Protein AF-A0A958B356-F1 (afdb_monomer)

Mean predicted aligned error: 5.7 Å

Radius of gyration: 16.79 Å; Cα contacts (8 Å, |Δi|>4): 42; chains: 1; bounding box: 41×31×33 Å

pLDDT: mean 86.78, std 11.66, range [41.34, 97.75]

Structure (mmCIF, N/CA/C/O backbone):
data_AF-A0A958B356-F1
#
_entry.id   AF-A0A958B356-F1
#
loop_
_atom_site.group_PDB
_atom_site.id
_atom_site.type_symbol
_atom_site.label_atom_id
_atom_site.label_alt_id
_atom_site.label_comp_id
_atom_site.label_asym_id
_atom_site.label_entity_id
_atom_site.label_seq_id
_atom_site.pdbx_PDB_ins_code
_atom_site.Cartn_x
_atom_site.Cartn_y
_atom_site.Cartn_z
_atom_site.occupancy
_atom_site.B_iso_or_equiv
_atom_site.auth_seq_id
_atom_site.auth_comp_id
_atom_site.auth_asym_id
_atom_site.auth_atom_id
_atom_site.pdbx_PDB_model_num
ATOM 1 N N . PRO A 1 1 ? -9.045 -4.991 -7.302 1.00 81.31 1 PRO A N 1
ATOM 2 C CA . PRO A 1 1 ? -8.271 -4.353 -6.207 1.00 81.31 1 PRO A CA 1
ATOM 3 C C . PRO A 1 1 ? -6.845 -4.087 -6.713 1.00 81.31 1 PRO A C 1
ATOM 5 O O . PRO A 1 1 ? -6.501 -4.621 -7.763 1.00 81.31 1 PRO A O 1
ATOM 8 N N . GLY A 1 2 ? -6.042 -3.271 -6.021 1.00 82.44 2 GLY A N 1
ATOM 9 C CA . GLY A 1 2 ? -4.620 -3.115 -6.373 1.00 82.44 2 GLY A CA 1
ATOM 10 C C . GLY A 1 2 ? -3.800 -4.378 -6.074 1.00 82.44 2 GLY A C 1
ATOM 11 O O . GLY A 1 2 ? -2.941 -4.754 -6.860 1.00 82.44 2 GLY A O 1
ATOM 12 N N . HIS A 1 3 ? -4.140 -5.074 -4.985 1.00 82.25 3 HIS A N 1
ATOM 13 C CA . HIS A 1 3 ? -3.537 -6.339 -4.557 1.00 82.25 3 HIS A CA 1
ATOM 14 C C . HIS A 1 3 ? -4.619 -7.322 -4.083 1.00 82.25 3 HIS A C 1
ATOM 16 O O . HIS A 1 3 ? -5.742 -6.908 -3.790 1.00 82.25 3 HIS A O 1
ATOM 22 N N . TYR A 1 4 ? -4.272 -8.605 -4.009 1.00 85.50 4 TYR A N 1
ATOM 23 C CA . TYR A 1 4 ? -5.063 -9.677 -3.399 1.00 85.50 4 TYR A CA 1
ATOM 24 C C . TYR A 1 4 ? -4.136 -10.524 -2.518 1.00 85.50 4 TYR A C 1
ATOM 26 O O . TYR A 1 4 ? -2.925 -10.546 -2.750 1.00 85.50 4 TYR A O 1
ATOM 34 N N . SER A 1 5 ? -4.689 -11.192 -1.510 1.00 81.19 5 SER A N 1
ATOM 35 C CA . SER A 1 5 ? -3.915 -11.947 -0.519 1.00 81.19 5 SER A CA 1
ATOM 36 C C . SER A 1 5 ? -3.863 -13.436 -0.844 1.00 81.19 5 SER A C 1
ATOM 38 O O . SER A 1 5 ? -2.857 -14.093 -0.576 1.00 81.19 5 SER A O 1
ATOM 40 N N . ARG A 1 6 ? -4.943 -13.988 -1.410 1.00 84.94 6 ARG A N 1
ATOM 41 C CA . ARG A 1 6 ? -5.072 -15.415 -1.712 1.00 84.94 6 ARG A CA 1
ATOM 42 C C . ARG A 1 6 ? -5.670 -15.653 -3.104 1.00 84.94 6 ARG A C 1
ATOM 44 O O . ARG A 1 6 ? -6.571 -14.925 -3.519 1.00 84.94 6 ARG A O 1
ATOM 51 N N . PRO A 1 7 ? -5.205 -16.676 -3.846 1.00 88.19 7 PRO A N 1
ATOM 52 C CA . PRO A 1 7 ? -5.741 -16.978 -5.176 1.00 88.19 7 PRO A CA 1
ATOM 53 C C . PRO A 1 7 ? -7.231 -17.352 -5.193 1.00 88.19 7 PRO A C 1
ATOM 55 O O . PRO A 1 7 ? -7.896 -17.150 -6.206 1.00 88.19 7 PRO A O 1
ATOM 58 N N . ASP A 1 8 ? -7.762 -17.880 -4.088 1.00 89.75 8 ASP A N 1
AT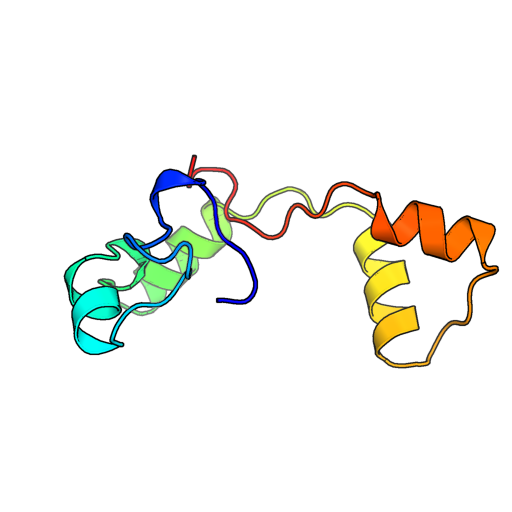OM 59 C CA . ASP A 1 8 ? -9.173 -18.259 -3.934 1.00 89.75 8 ASP A CA 1
ATOM 60 C C . ASP A 1 8 ? -10.125 -17.055 -3.804 1.00 89.75 8 ASP A C 1
ATOM 62 O O . ASP A 1 8 ? -11.343 -17.223 -3.844 1.00 89.75 8 ASP A O 1
ATOM 66 N N . GLU A 1 9 ? -9.594 -15.830 -3.723 1.00 89.25 9 GLU A N 1
ATOM 67 C CA . GLU A 1 9 ? -10.379 -14.595 -3.824 1.00 89.25 9 GLU A CA 1
ATOM 68 C C . GLU A 1 9 ? -10.884 -14.316 -5.250 1.00 89.25 9 GLU A C 1
ATOM 70 O O . GLU A 1 9 ? -11.767 -13.472 -5.447 1.00 89.25 9 GLU A O 1
ATOM 75 N N . ALA A 1 10 ? -10.329 -14.994 -6.258 1.00 94.06 10 ALA A N 1
ATOM 76 C CA . ALA A 1 10 ? -10.803 -14.891 -7.629 1.00 94.06 10 ALA A CA 1
ATOM 77 C C . ALA A 1 10 ? -12.188 -15.537 -7.780 1.00 94.06 10 ALA A C 1
ATOM 79 O O . ALA A 1 10 ? -12.473 -16.608 -7.245 1.00 94.06 10 ALA A O 1
ATOM 80 N N . ASN A 1 11 ? -13.065 -14.908 -8.563 1.00 92.06 11 ASN A N 1
ATOM 81 C CA . ASN A 1 11 ? -14.337 -15.529 -8.927 1.00 92.06 11 ASN A CA 1
ATOM 82 C C . ASN A 1 11 ? -14.137 -16.691 -9.925 1.00 92.06 11 ASN A C 1
ATOM 84 O O . ASN A 1 11 ? -13.036 -16.932 -10.414 1.00 92.06 11 ASN A O 1
ATOM 88 N N . ALA A 1 12 ? -15.220 -17.381 -10.296 1.00 93.06 12 ALA A N 1
ATOM 89 C CA . ALA A 1 12 ? -15.171 -18.516 -11.228 1.00 93.06 12 ALA A CA 1
ATOM 90 C C . ALA A 1 12 ? -14.577 -18.190 -12.619 1.00 93.06 12 ALA A C 1
ATOM 92 O O . ALA A 1 12 ? -14.173 -19.099 -13.336 1.00 93.06 12 ALA A O 1
ATOM 93 N N . ALA A 1 13 ? -14.516 -16.910 -13.002 1.00 95.06 13 ALA A N 1
ATOM 94 C CA . ALA A 1 13 ? -13.892 -16.443 -14.240 1.00 95.06 13 ALA A CA 1
ATOM 95 C C . ALA A 1 13 ? -12.427 -15.994 -14.049 1.00 95.06 13 ALA A C 1
ATOM 97 O O . ALA A 1 13 ? -11.844 -15.410 -14.958 1.00 95.06 13 ALA A O 1
ATOM 98 N N . GLY A 1 14 ? -11.836 -16.212 -12.869 1.00 94.44 14 GLY A N 1
ATOM 99 C CA . GLY A 1 14 ? -10.472 -15.795 -12.539 1.00 94.44 14 GLY A CA 1
ATOM 100 C C . GLY A 1 14 ? -10.322 -14.302 -12.226 1.00 94.44 14 GLY A C 1
ATOM 101 O O . GLY A 1 14 ? -9.202 -13.807 -12.126 1.00 94.44 14 GLY A O 1
ATOM 102 N N . ALA A 1 15 ? -11.422 -13.557 -12.078 1.00 94.25 15 ALA A N 1
ATOM 103 C CA . ALA A 1 15 ? -11.374 -12.122 -11.819 1.00 94.25 15 ALA A CA 1
ATOM 104 C C . ALA A 1 15 ? -11.434 -11.809 -10.316 1.00 94.25 15 ALA A C 1
ATOM 106 O O . ALA A 1 15 ? -12.347 -12.241 -9.609 1.00 94.25 15 ALA A O 1
ATOM 107 N N . PHE A 1 16 ? -10.510 -10.968 -9.848 1.00 93.62 16 PHE A N 1
ATOM 108 C CA . PHE A 1 16 ? -10.485 -10.431 -8.484 1.00 93.62 16 PHE A CA 1
ATOM 109 C C . PHE A 1 16 ? -11.397 -9.207 -8.383 1.00 93.62 16 PHE A C 1
ATOM 111 O O . PHE A 1 16 ? -10.948 -8.059 -8.409 1.00 93.62 16 PHE A O 1
ATOM 118 N N . VAL A 1 17 ? -12.707 -9.431 -8.338 1.00 93.19 17 VAL A N 1
ATOM 119 C CA . VAL A 1 17 ? -13.704 -8.353 -8.330 1.00 93.19 17 VAL A CA 1
ATOM 120 C C . VAL A 1 17 ? -14.859 -8.677 -7.396 1.00 93.19 17 VAL A C 1
ATOM 122 O O . VAL A 1 17 ? -15.291 -9.822 -7.285 1.00 93.19 17 VAL A O 1
ATOM 125 N N . LYS A 1 18 ? -15.409 -7.648 -6.748 1.00 91.19 18 LYS A N 1
ATOM 126 C CA . LYS A 1 18 ? -16.582 -7.779 -5.882 1.00 91.19 18 LYS A CA 1
ATOM 127 C C . LYS A 1 18 ? -17.379 -6.481 -5.854 1.00 91.19 18 LYS A C 1
ATOM 129 O O . LYS A 1 18 ? -16.814 -5.394 -5.967 1.00 91.19 18 LYS A O 1
ATOM 134 N N . ARG A 1 19 ? -18.705 -6.577 -5.704 1.00 93.25 19 ARG A N 1
ATOM 135 C CA . ARG A 1 19 ? -19.558 -5.392 -5.515 1.00 93.25 19 ARG A CA 1
ATOM 136 C C . ARG A 1 19 ? -19.235 -4.734 -4.176 1.00 93.25 19 ARG A C 1
ATOM 138 O O . ARG A 1 19 ? -19.153 -5.426 -3.166 1.00 93.25 19 ARG A O 1
ATOM 145 N N . MET A 1 20 ? -19.172 -3.404 -4.156 1.00 91.94 20 MET A N 1
ATOM 146 C CA . MET A 1 20 ? -18.835 -2.617 -2.962 1.00 91.94 20 MET A CA 1
ATOM 147 C C . MET A 1 20 ? -19.689 -2.989 -1.740 1.00 91.94 20 MET A C 1
ATOM 149 O O . MET A 1 20 ? -19.152 -3.228 -0.669 1.00 91.94 20 MET A O 1
ATOM 153 N N . GLY A 1 21 ? -21.007 -3.151 -1.898 1.00 94.88 21 GLY A N 1
ATOM 154 C CA . GLY A 1 21 ? -21.877 -3.549 -0.781 1.00 94.88 21 GLY A CA 1
ATOM 155 C C . GLY A 1 21 ? -21.557 -4.928 -0.186 1.00 94.88 21 GLY A C 1
ATOM 156 O O . GLY A 1 21 ? -21.765 -5.140 1.002 1.00 94.88 21 GLY A O 1
ATOM 157 N N . ALA A 1 22 ? -21.036 -5.862 -0.986 1.00 92.88 22 ALA A N 1
ATOM 158 C CA . ALA A 1 22 ? -20.578 -7.158 -0.489 1.00 92.88 22 ALA A CA 1
ATOM 159 C C . ALA A 1 22 ? -19.200 -7.043 0.185 1.00 92.88 22 ALA A C 1
ATOM 161 O O . ALA A 1 22 ? -18.993 -7.643 1.232 1.00 92.88 22 ALA A O 1
ATOM 162 N N . VAL A 1 23 ? -18.297 -6.211 -0.354 1.00 91.50 23 VAL A N 1
ATOM 163 C CA . VAL A 1 23 ? -17.015 -5.882 0.298 1.00 91.50 23 VAL A CA 1
ATOM 164 C C . VAL A 1 23 ? -17.254 -5.299 1.689 1.00 91.50 23 VAL A C 1
ATOM 166 O O . VAL A 1 23 ? -16.672 -5.793 2.644 1.00 91.50 23 VAL A O 1
ATOM 169 N N . TRP A 1 24 ? -18.160 -4.327 1.822 1.00 91.19 24 TRP A N 1
ATOM 170 C CA . TRP A 1 24 ? -18.513 -3.757 3.122 1.00 91.19 24 TRP A CA 1
ATOM 171 C C . TRP A 1 24 ? -19.022 -4.814 4.099 1.00 91.19 24 TRP A C 1
ATOM 173 O O . TRP A 1 24 ? -18.503 -4.893 5.201 1.00 91.19 24 TRP A O 1
ATOM 183 N N . ARG A 1 25 ? -19.996 -5.647 3.712 1.00 91.62 25 ARG A N 1
ATOM 184 C CA . ARG A 1 25 ? -20.586 -6.643 4.629 1.00 91.62 25 ARG A CA 1
ATOM 185 C C . ARG A 1 25 ? -19.617 -7.734 5.079 1.00 91.62 25 ARG A C 1
ATOM 187 O O . ARG A 1 25 ? -19.788 -8.270 6.167 1.00 91.62 25 ARG A O 1
ATOM 194 N N . GLU A 1 26 ? -18.673 -8.115 4.226 1.00 89.44 26 GLU A N 1
ATOM 195 C CA . GLU A 1 26 ? -17.842 -9.302 4.449 1.00 89.44 26 GLU A CA 1
ATOM 196 C C . GLU A 1 26 ? -16.434 -8.963 4.952 1.00 89.44 26 GLU A C 1
ATOM 198 O O . GLU A 1 26 ? -15.830 -9.772 5.655 1.00 89.44 26 GLU A O 1
ATOM 203 N N . ASN A 1 27 ? -15.911 -7.774 4.634 1.00 86.94 27 ASN A N 1
ATOM 204 C CA . ASN A 1 27 ? -14.607 -7.335 5.113 1.00 86.94 27 ASN A CA 1
ATOM 205 C C . ASN A 1 27 ? -14.727 -6.746 6.527 1.00 86.94 27 ASN A C 1
ATOM 207 O O . ASN A 1 27 ? -15.171 -5.611 6.709 1.00 86.94 27 ASN A O 1
ATOM 211 N N . ARG A 1 28 ? -14.296 -7.523 7.525 1.00 84.81 28 ARG A N 1
ATOM 212 C CA . ARG A 1 28 ? -14.312 -7.119 8.939 1.00 84.81 28 ARG A CA 1
ATOM 213 C C . ARG A 1 28 ? -13.440 -5.897 9.219 1.00 84.81 28 ARG A C 1
ATOM 215 O O . ARG A 1 28 ? -13.816 -5.099 10.071 1.00 84.81 28 ARG A O 1
ATOM 222 N N . ASP A 1 29 ? -12.360 -5.700 8.464 1.00 84.44 29 ASP A N 1
ATOM 223 C CA . ASP A 1 29 ? -11.474 -4.542 8.626 1.00 84.44 29 ASP A CA 1
ATOM 224 C C . ASP A 1 29 ? -12.131 -3.220 8.177 1.00 84.44 29 ASP A C 1
ATOM 226 O O . ASP A 1 29 ? -11.592 -2.141 8.411 1.00 84.44 29 ASP A O 1
ATOM 230 N N . LEU A 1 30 ? -13.309 -3.277 7.541 1.00 86.56 30 LEU A N 1
ATOM 231 C CA . LEU A 1 30 ? -14.113 -2.100 7.191 1.00 86.56 30 LEU A CA 1
ATOM 232 C C . LEU A 1 30 ? -15.248 -1.823 8.190 1.00 86.56 30 LEU A C 1
ATOM 234 O O . LEU A 1 30 ? -15.969 -0.847 8.026 1.00 86.56 30 LEU A O 1
ATOM 238 N N . GLN A 1 31 ? -15.437 -2.653 9.220 1.00 89.62 31 GLN A N 1
ATOM 239 C CA . GLN A 1 31 ? -16.596 -2.586 10.126 1.00 89.62 31 GLN A CA 1
ATOM 240 C C . GLN A 1 31 ? -16.332 -1.783 11.416 1.00 89.62 31 GLN A C 1
ATOM 242 O O . GLN A 1 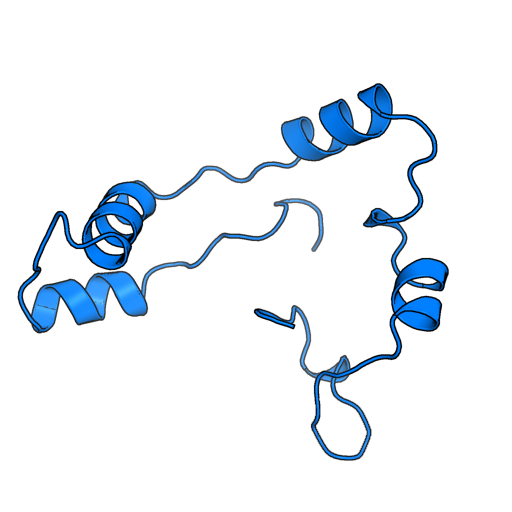31 ? -16.991 -1.994 12.436 1.00 89.62 31 GLN A O 1
ATOM 247 N N . TYR A 1 32 ? -15.374 -0.854 11.397 1.00 90.44 32 TYR A N 1
ATOM 248 C CA . TYR A 1 32 ? -15.098 0.018 12.539 1.00 90.44 32 TYR A CA 1
ATOM 249 C C . TYR A 1 32 ? -16.100 1.175 12.602 1.00 90.44 32 TYR A C 1
ATOM 251 O O . TYR A 1 32 ? -16.214 1.960 11.664 1.00 90.44 32 TYR A O 1
ATOM 259 N N . ASN A 1 33 ? -16.794 1.302 13.737 1.00 91.12 33 ASN A N 1
ATOM 260 C CA . ASN A 1 33 ? -17.772 2.372 13.985 1.00 91.12 33 ASN A CA 1
ATOM 261 C C . ASN A 1 33 ? -17.200 3.546 14.797 1.00 91.12 33 ASN A C 1
ATOM 263 O O . ASN A 1 33 ? -17.887 4.545 14.992 1.00 91.12 33 ASN A O 1
ATOM 267 N N . ASP A 1 34 ? -15.956 3.425 15.268 1.00 95.75 34 ASP A N 1
ATOM 268 C CA . ASP A 1 34 ? -15.244 4.455 16.020 1.00 95.75 34 ASP A CA 1
ATOM 269 C C . ASP A 1 34 ? -13.897 4.764 15.353 1.00 95.75 34 ASP A C 1
ATOM 271 O O . ASP A 1 34 ? -13.138 3.859 14.987 1.00 95.75 34 ASP A O 1
ATOM 275 N N . ARG A 1 35 ? -13.615 6.060 15.176 1.00 95.12 35 ARG A N 1
ATOM 276 C CA . ARG A 1 35 ? -12.426 6.539 14.464 1.00 95.12 35 ARG A CA 1
ATOM 277 C C . ARG A 1 35 ? -11.141 6.217 15.216 1.00 95.12 35 ARG A C 1
ATOM 279 O O . ARG A 1 35 ? -10.157 5.828 14.591 1.00 95.12 35 ARG A O 1
ATOM 286 N N . ASP A 1 36 ? -11.133 6.407 16.527 1.00 96.62 36 ASP A N 1
ATOM 287 C CA . ASP A 1 36 ? -9.919 6.295 17.328 1.00 96.62 36 ASP A CA 1
ATOM 288 C C . ASP A 1 36 ? -9.562 4.821 17.548 1.00 96.62 36 ASP A C 1
ATOM 290 O O . ASP A 1 36 ? -8.387 4.458 17.476 1.00 96.62 36 ASP A O 1
ATOM 294 N N . VAL A 1 37 ? -10.569 3.945 17.664 1.00 93.38 37 VAL A N 1
ATOM 295 C CA . VAL A 1 37 ? -10.384 2.4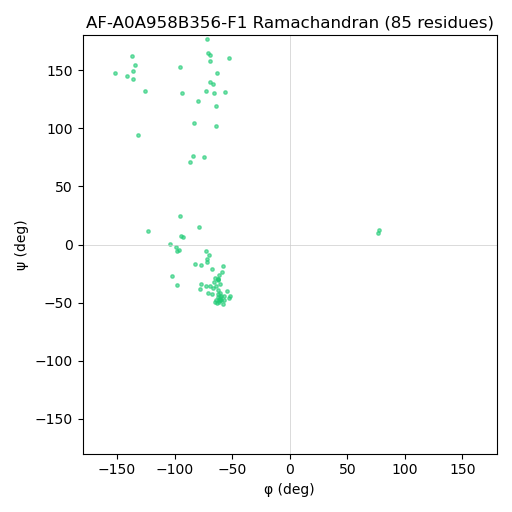84 17.629 1.00 93.38 37 VAL A CA 1
ATOM 296 C C . VAL A 1 37 ? -9.776 2.034 16.298 1.00 93.38 37 VAL A C 1
ATOM 298 O O . VAL A 1 37 ? -8.828 1.248 16.296 1.00 93.38 37 VAL A O 1
ATOM 301 N N . PHE A 1 38 ? -10.276 2.544 15.165 1.00 92.12 38 PHE A N 1
ATOM 302 C CA . PHE A 1 38 ? -9.712 2.227 13.849 1.00 92.12 38 PHE A CA 1
ATOM 303 C C . PHE A 1 38 ? -8.253 2.685 13.726 1.00 92.12 38 PHE A C 1
ATOM 305 O O . PHE A 1 38 ? -7.395 1.908 13.311 1.00 92.12 38 PHE A O 1
ATOM 312 N N . ILE A 1 39 ? -7.953 3.927 14.121 1.00 93.56 39 ILE A N 1
ATOM 313 C CA . ILE A 1 39 ? -6.589 4.474 14.075 1.00 93.56 39 ILE A CA 1
ATOM 314 C C . ILE A 1 39 ? -5.642 3.628 14.929 1.00 93.56 39 ILE A C 1
ATOM 316 O O . ILE A 1 39 ? -4.572 3.248 14.454 1.00 93.56 39 ILE A O 1
ATOM 320 N N . ALA A 1 40 ? -6.035 3.306 16.164 1.00 93.12 40 ALA A N 1
ATOM 321 C CA . ALA A 1 40 ? -5.224 2.492 17.062 1.00 93.12 40 ALA A CA 1
ATOM 322 C C . ALA A 1 40 ? -4.941 1.105 16.468 1.00 93.12 40 ALA A C 1
ATOM 324 O O . ALA A 1 40 ? -3.790 0.670 16.476 1.00 93.12 40 ALA A O 1
ATOM 325 N N . TYR A 1 41 ? -5.959 0.455 15.892 1.00 90.56 41 TYR A N 1
ATOM 326 C CA . TYR A 1 41 ? -5.809 -0.836 15.221 1.00 90.56 41 TYR A CA 1
ATOM 327 C C . TYR A 1 41 ? -4.846 -0.768 14.034 1.00 90.56 41 TYR A C 1
ATOM 329 O O . TYR A 1 41 ? -3.971 -1.620 13.909 1.00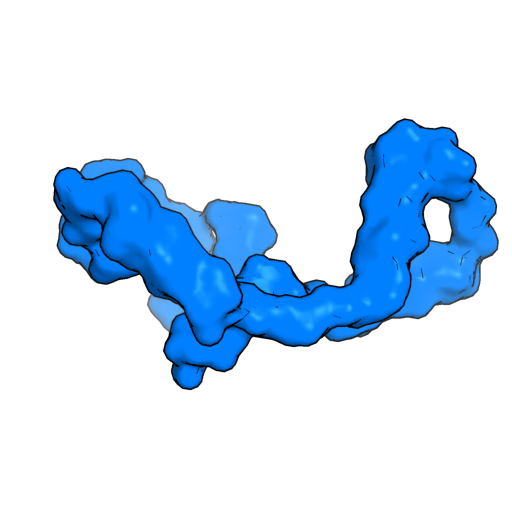 90.56 41 TYR A O 1
ATOM 337 N N . VAL A 1 42 ? -4.980 0.231 13.159 1.00 89.94 42 VAL A N 1
ATOM 338 C CA . VAL A 1 42 ? -4.087 0.360 11.999 1.00 89.94 42 VAL A CA 1
ATOM 339 C C . VAL A 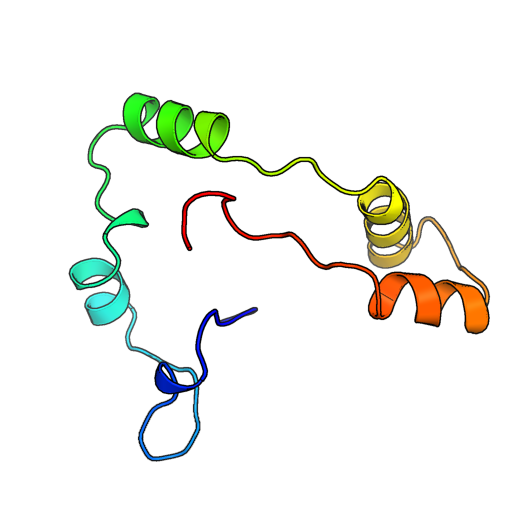1 42 ? -2.647 0.555 12.467 1.00 89.94 42 VAL A C 1
ATOM 341 O O . VAL A 1 42 ? -1.762 -0.172 12.022 1.00 89.94 42 VAL A O 1
ATOM 344 N N . LEU A 1 43 ? -2.410 1.487 13.396 1.00 91.19 43 LEU A N 1
ATOM 345 C CA . LEU A 1 43 ? -1.068 1.801 13.891 1.00 91.19 43 LEU A CA 1
ATOM 346 C C . LEU A 1 43 ? -0.412 0.624 14.623 1.00 91.19 43 LEU A C 1
ATOM 348 O O . LEU A 1 43 ? 0.793 0.429 14.475 1.00 91.19 43 LEU A O 1
ATOM 352 N N . SER A 1 44 ? -1.178 -0.184 15.365 1.00 90.44 44 SER A N 1
ATOM 353 C CA . SER A 1 44 ? -0.642 -1.360 16.064 1.00 90.44 44 SER A CA 1
ATOM 354 C C . SER A 1 44 ? -0.262 -2.515 15.132 1.00 90.44 44 SER A C 1
ATOM 356 O O . SER A 1 44 ? 0.393 -3.455 15.575 1.00 90.44 44 SER A O 1
ATOM 358 N N . HIS A 1 45 ? -0.667 -2.464 13.861 1.00 87.56 45 HIS A N 1
ATOM 359 C CA . HIS A 1 45 ? -0.478 -3.542 12.886 1.00 87.56 45 HIS A CA 1
ATOM 360 C C . HIS A 1 45 ? 0.295 -3.110 11.632 1.00 87.56 45 HIS A C 1
ATOM 362 O O . HIS A 1 45 ? 0.356 -3.852 10.647 1.00 87.56 45 HIS A O 1
ATOM 368 N N . LEU A 1 46 ? 0.916 -1.926 11.650 1.00 85.31 46 LEU A N 1
ATOM 369 C CA . LEU A 1 46 ? 1.810 -1.512 10.573 1.00 85.31 46 LEU A CA 1
ATOM 370 C C . LEU A 1 46 ? 3.057 -2.415 10.543 1.00 85.31 46 LEU A C 1
ATOM 372 O O . LEU A 1 46 ? 3.696 -2.622 11.579 1.00 85.31 46 LEU A O 1
ATOM 376 N N . PRO A 1 47 ? 3.441 -2.956 9.374 1.00 83.19 47 PRO A N 1
ATOM 377 C CA . PRO A 1 47 ? 4.711 -3.652 9.237 1.00 83.19 47 PRO A CA 1
ATOM 378 C C . PRO A 1 47 ? 5.879 -2.665 9.345 1.00 83.19 47 PRO A C 1
ATOM 380 O O . PRO A 1 47 ? 5.733 -1.459 9.126 1.00 83.19 47 PRO A O 1
ATOM 383 N N . ARG A 1 48 ? 7.083 -3.191 9.591 1.00 83.00 48 ARG A N 1
ATOM 384 C CA . ARG A 1 48 ? 8.302 -2.424 9.319 1.00 83.00 48 ARG A CA 1
ATOM 385 C C . ARG A 1 48 ? 8.378 -2.172 7.813 1.00 83.00 48 ARG A C 1
ATOM 387 O O . ARG A 1 48 ? 8.448 -3.123 7.036 1.00 83.00 48 ARG A O 1
ATOM 394 N N . LEU A 1 49 ? 8.379 -0.902 7.423 1.00 82.00 49 LEU A N 1
ATOM 395 C CA . LEU A 1 49 ? 8.521 -0.515 6.024 1.00 82.00 49 LEU A CA 1
ATOM 396 C C . LEU A 1 49 ? 9.974 -0.751 5.573 1.00 82.00 49 LEU A C 1
ATOM 398 O O . LEU A 1 49 ? 10.889 -0.356 6.302 1.00 82.00 49 LEU A O 1
ATOM 402 N N . PRO A 1 50 ? 10.197 -1.396 4.416 1.00 86.06 50 PRO A N 1
ATOM 403 C CA . PRO A 1 50 ? 11.522 -1.495 3.809 1.00 86.06 50 PRO A CA 1
ATOM 404 C C . PRO A 1 50 ? 12.068 -0.113 3.427 1.00 86.06 50 PRO A C 1
ATOM 406 O O . PRO A 1 50 ? 11.300 0.770 3.037 1.00 86.06 50 PRO A O 1
ATOM 409 N N . ASP A 1 51 ? 13.386 0.074 3.491 1.00 86.69 51 ASP A N 1
ATOM 410 C CA . ASP A 1 51 ? 14.026 1.357 3.161 1.00 86.69 51 ASP A CA 1
ATOM 411 C C . ASP A 1 51 ? 13.838 1.705 1.670 1.00 86.69 51 ASP A C 1
ATOM 413 O O . ASP A 1 51 ? 13.694 2.872 1.293 1.00 86.69 51 ASP A O 1
ATOM 417 N N . GLU A 1 52 ? 13.719 0.681 0.822 1.00 89.12 52 GLU A N 1
ATOM 418 C CA . GLU A 1 52 ? 13.473 0.773 -0.618 1.00 89.12 52 GLU A CA 1
ATOM 419 C C . GLU A 1 52 ? 12.163 1.504 -0.952 1.00 89.12 52 GLU A C 1
ATOM 421 O O . GLU A 1 52 ? 12.043 2.100 -2.023 1.00 89.12 52 GLU A O 1
ATOM 426 N N . TYR A 1 53 ? 11.191 1.546 -0.030 1.00 89.25 53 TYR A N 1
ATOM 427 C CA . TYR A 1 53 ? 9.932 2.274 -0.236 1.00 89.25 53 TYR A CA 1
ATOM 428 C C . TYR A 1 53 ? 10.147 3.774 -0.418 1.00 89.25 53 TYR A C 1
ATOM 430 O O . TYR A 1 53 ? 9.359 4.430 -1.107 1.00 89.25 53 TYR A O 1
ATOM 438 N N . VAL A 1 54 ? 11.194 4.332 0.195 1.00 91.75 54 VAL A N 1
ATOM 439 C CA . VAL A 1 54 ? 11.562 5.733 -0.014 1.00 91.75 54 VAL A CA 1
ATOM 440 C C . VAL A 1 54 ? 11.977 5.931 -1.468 1.00 91.75 54 VAL A C 1
ATOM 442 O O . VAL A 1 54 ? 11.465 6.840 -2.121 1.00 91.75 54 VAL A O 1
ATOM 445 N N . GLU A 1 55 ? 12.831 5.053 -1.999 1.00 93.38 55 GLU A N 1
ATOM 446 C CA . GLU A 1 55 ? 13.280 5.136 -3.388 1.00 93.38 55 GLU A CA 1
ATOM 447 C C . GLU A 1 55 ? 12.120 4.968 -4.364 1.00 93.38 55 GLU A C 1
ATOM 449 O O . GLU A 1 55 ? 11.909 5.838 -5.206 1.00 93.38 55 GLU A O 1
ATOM 454 N N . ILE A 1 56 ? 11.309 3.921 -4.184 1.00 92.31 56 ILE A N 1
ATOM 455 C CA . ILE A 1 56 ? 10.128 3.643 -5.012 1.00 92.31 56 ILE A CA 1
ATOM 456 C C . ILE A 1 56 ? 9.216 4.873 -5.073 1.00 92.31 56 ILE A C 1
ATOM 458 O O . ILE A 1 56 ? 8.796 5.291 -6.152 1.00 92.31 56 ILE A O 1
ATOM 462 N N . LYS A 1 57 ? 8.944 5.520 -3.930 1.00 93.19 57 LYS A N 1
ATOM 463 C CA . LYS A 1 57 ? 8.124 6.739 -3.897 1.00 93.19 57 LYS A CA 1
ATOM 464 C C . LYS A 1 57 ? 8.761 7.874 -4.688 1.00 93.19 57 LYS A C 1
ATOM 466 O O . LYS A 1 57 ? 8.039 8.511 -5.448 1.00 93.19 57 LYS A O 1
ATOM 471 N N . ARG A 1 58 ? 10.072 8.120 -4.545 1.00 96.25 58 ARG A N 1
ATOM 472 C CA . ARG A 1 58 ? 10.782 9.163 -5.312 1.00 96.25 58 ARG A CA 1
ATOM 473 C C . ARG A 1 58 ? 10.709 8.907 -6.814 1.00 96.25 58 ARG A C 1
ATOM 475 O O . ARG A 1 58 ? 10.489 9.856 -7.560 1.00 96.25 58 ARG A O 1
ATOM 482 N N . VAL A 1 59 ? 10.860 7.656 -7.249 1.00 95.12 59 VAL A N 1
ATOM 483 C CA . VAL A 1 59 ? 10.734 7.271 -8.663 1.00 95.12 59 VAL A CA 1
ATOM 484 C C . VAL A 1 59 ? 9.309 7.501 -9.163 1.00 95.12 59 VAL A C 1
ATOM 486 O O . VAL A 1 59 ? 9.121 8.195 -10.160 1.00 95.12 59 VAL A O 1
ATOM 489 N N . ASN A 1 60 ? 8.301 7.028 -8.424 1.00 93.56 60 ASN A N 1
ATOM 490 C CA . ASN A 1 60 ? 6.888 7.149 -8.800 1.00 93.56 60 ASN A CA 1
ATOM 491 C C . ASN A 1 60 ? 6.417 8.604 -8.943 1.00 93.56 60 ASN A C 1
ATOM 493 O O . ASN A 1 60 ? 5.575 8.894 -9.790 1.00 93.56 60 ASN A O 1
ATOM 497 N N . ILE A 1 61 ? 6.956 9.526 -8.137 1.00 96.94 61 ILE A N 1
ATOM 498 C CA . ILE A 1 61 ? 6.646 10.965 -8.227 1.00 96.94 61 ILE A CA 1
ATOM 499 C C . ILE A 1 61 ? 7.623 11.741 -9.128 1.00 96.94 61 ILE A C 1
ATOM 501 O O . ILE A 1 61 ? 7.561 12.967 -9.190 1.00 96.94 61 ILE A O 1
ATOM 505 N N . GLY A 1 62 ? 8.530 11.047 -9.823 1.00 96.62 62 GLY A N 1
ATOM 506 C CA . GLY A 1 62 ? 9.443 11.630 -10.808 1.00 96.62 62 GLY A CA 1
ATOM 507 C C . GLY A 1 62 ? 10.653 12.379 -10.238 1.00 96.62 62 GLY A C 1
ATOM 508 O O . GLY A 1 62 ? 11.338 13.069 -10.991 1.00 96.62 62 GLY A O 1
ATOM 509 N N . LEU A 1 63 ? 10.941 12.251 -8.940 1.00 97.75 63 LEU A N 1
ATOM 510 C CA . LEU A 1 63 ? 12.098 12.876 -8.281 1.00 97.75 63 LEU A CA 1
ATOM 511 C C . LEU A 1 63 ? 13.407 12.091 -8.450 1.00 97.75 63 LEU A C 1
ATOM 513 O O . LEU A 1 63 ? 14.477 12.640 -8.203 1.00 97.75 63 LEU A O 1
ATOM 517 N N . SER A 1 64 ? 13.341 10.818 -8.838 1.00 96.81 64 SER A N 1
ATOM 518 C CA . SER A 1 64 ? 14.507 9.959 -9.073 1.00 96.81 64 SER A CA 1
ATOM 519 C C . SER A 1 64 ? 14.324 9.161 -10.364 1.00 96.81 64 SER A C 1
ATOM 521 O O . SER A 1 64 ? 13.197 8.849 -10.749 1.00 96.81 64 SER A O 1
ATOM 523 N N . ARG A 1 65 ? 15.429 8.844 -11.046 1.00 96.81 65 ARG A N 1
ATOM 524 C CA . ARG A 1 65 ? 15.455 8.005 -12.253 1.00 96.81 65 ARG A CA 1
ATOM 525 C C . ARG A 1 65 ? 16.556 6.951 -12.104 1.00 96.81 65 ARG A C 1
ATOM 527 O O . ARG A 1 65 ? 17.717 7.262 -12.372 1.00 96.81 65 ARG A O 1
ATOM 534 N N . PRO A 1 66 ? 16.221 5.743 -11.626 1.00 94.94 66 PRO A N 1
ATOM 535 C CA . PRO A 1 66 ? 17.189 4.678 -11.429 1.00 94.94 66 PRO A CA 1
ATOM 536 C C . PRO A 1 66 ? 17.658 4.120 -12.776 1.00 94.94 66 PRO A C 1
ATOM 538 O O . PRO A 1 66 ? 17.035 4.339 -13.814 1.00 94.94 66 PRO A O 1
ATOM 541 N N . THR A 1 67 ? 18.758 3.371 -12.759 1.00 97.50 67 THR A N 1
ATOM 542 C CA . THR A 1 67 ? 19.146 2.538 -13.904 1.00 97.50 67 THR A CA 1
ATOM 543 C C . THR A 1 67 ? 18.173 1.369 -14.053 1.00 97.50 67 THR A C 1
ATOM 545 O O . THR A 1 67 ? 17.566 0.957 -13.066 1.00 97.50 67 THR A O 1
ATOM 548 N N . ASP A 1 68 ? 18.073 0.774 -15.244 1.00 95.88 68 ASP A N 1
ATOM 549 C CA . ASP A 1 68 ? 17.176 -0.370 -15.491 1.00 95.88 68 ASP A CA 1
ATOM 550 C C . ASP A 1 68 ? 17.411 -1.526 -14.509 1.00 95.88 68 ASP A C 1
ATOM 552 O O . ASP A 1 68 ? 16.467 -2.122 -13.992 1.00 95.88 68 ASP A O 1
ATOM 556 N N . LYS A 1 69 ? 18.683 -1.801 -14.187 1.00 94.56 69 LYS A N 1
ATOM 557 C CA . LYS A 1 69 ? 19.051 -2.816 -13.194 1.00 94.56 69 LYS A CA 1
ATOM 558 C C . LYS A 1 69 ? 18.479 -2.483 -11.815 1.00 94.56 69 LYS A C 1
ATOM 560 O O . LYS A 1 69 ? 17.907 -3.353 -11.169 1.00 94.56 69 LYS A O 1
ATOM 565 N N . HIS A 1 70 ? 18.640 -1.243 -11.364 1.00 92.25 70 HIS A N 1
ATOM 566 C CA . HIS A 1 70 ? 18.166 -0.848 -10.044 1.00 92.25 70 HIS A CA 1
ATOM 567 C C . HIS A 1 70 ? 16.635 -0.743 -9.995 1.00 92.25 70 HIS A C 1
ATOM 569 O O . HIS A 1 70 ? 16.025 -1.152 -9.015 1.00 92.25 70 HIS A O 1
ATOM 575 N N . ALA A 1 71 ? 15.991 -0.289 -11.074 1.00 92.31 71 ALA A N 1
ATOM 576 C CA . ALA A 1 71 ? 14.536 -0.322 -11.204 1.00 92.31 71 ALA A CA 1
ATOM 577 C C . ALA A 1 71 ? 13.993 -1.750 -11.041 1.00 92.31 71 ALA A C 1
ATOM 579 O O . ALA A 1 71 ? 13.046 -1.972 -10.295 1.00 92.31 71 ALA A O 1
ATOM 580 N N . PHE A 1 72 ? 14.643 -2.730 -11.676 1.00 91.00 72 PHE A N 1
ATOM 581 C CA . PHE A 1 72 ? 14.275 -4.139 -11.550 1.00 91.00 72 PHE A CA 1
ATOM 582 C C . PHE A 1 72 ? 14.406 -4.667 -10.111 1.00 91.00 72 PHE A C 1
ATOM 584 O O . PHE A 1 72 ? 13.543 -5.411 -9.647 1.00 91.00 72 PHE A O 1
ATOM 591 N N . GLU A 1 73 ? 15.451 -4.262 -9.385 1.00 90.19 73 GLU A N 1
ATOM 592 C CA . GLU A 1 73 ? 15.622 -4.595 -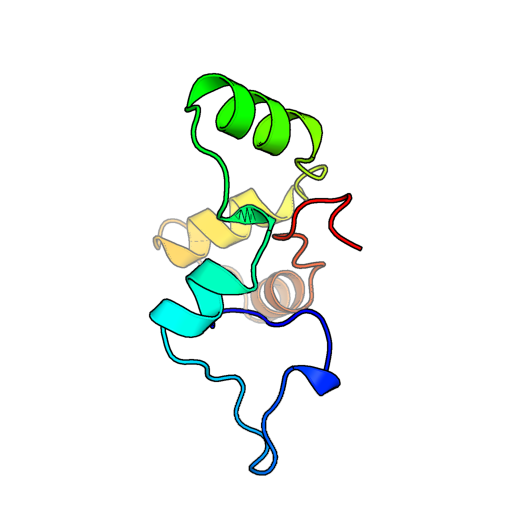7.962 1.00 90.19 73 GLU A CA 1
ATOM 593 C C . GLU A 1 73 ? 14.494 -4.006 -7.096 1.00 90.19 73 GLU A C 1
ATOM 595 O O . GLU A 1 73 ? 13.963 -4.702 -6.230 1.00 90.19 73 GLU A O 1
ATOM 600 N N . LEU A 1 74 ? 14.095 -2.755 -7.352 1.00 90.19 74 LEU A N 1
ATOM 601 C CA . LEU A 1 74 ? 13.006 -2.084 -6.632 1.00 90.19 74 LEU A CA 1
ATOM 602 C C . LEU A 1 74 ? 11.637 -2.735 -6.897 1.00 90.19 74 LEU A C 1
ATOM 604 O O . LEU A 1 74 ? 10.839 -2.857 -5.972 1.00 90.19 74 LEU A O 1
ATOM 608 N N . GLU A 1 75 ? 11.378 -3.187 -8.128 1.00 86.19 75 GLU A N 1
ATOM 609 C CA . GLU A 1 75 ? 10.129 -3.864 -8.520 1.00 86.19 75 GLU A CA 1
ATOM 610 C C . GLU A 1 75 ? 10.001 -5.275 -7.918 1.00 86.19 75 GLU A C 1
ATOM 612 O O . GLU A 1 75 ? 8.928 -5.665 -7.453 1.00 86.19 75 GLU A O 1
ATOM 617 N N . LEU A 1 76 ? 11.095 -6.049 -7.902 1.00 83.06 76 LEU A N 1
ATOM 618 C CA . LEU A 1 76 ? 11.117 -7.397 -7.314 1.00 83.06 76 LEU A CA 1
ATOM 619 C C . LEU A 1 76 ? 11.186 -7.406 -5.784 1.00 83.06 76 LEU A C 1
ATOM 621 O O . LEU A 1 76 ? 10.934 -8.448 -5.169 1.00 83.06 76 LEU A O 1
ATOM 625 N N . GLY A 1 77 ? 11.581 -6.287 -5.174 1.00 75.31 77 GLY A N 1
ATOM 626 C CA . GLY A 1 77 ? 11.691 -6.138 -3.730 1.00 75.31 77 GLY A CA 1
ATOM 627 C C . GLY A 1 77 ? 10.409 -6.539 -2.994 1.00 75.31 77 GLY A C 1
ATOM 628 O O . GLY A 1 77 ? 9.313 -6.606 -3.554 1.00 75.31 77 GLY A O 1
ATOM 629 N N . LYS A 1 78 ? 10.528 -6.830 -1.693 1.00 64.94 78 LYS A N 1
ATOM 630 C CA . LYS A 1 78 ? 9.371 -7.227 -0.881 1.00 64.94 78 LYS A CA 1
ATOM 631 C C . LYS A 1 78 ? 8.374 -6.063 -0.805 1.00 64.94 78 LYS A C 1
ATOM 633 O O . LYS A 1 78 ? 8.548 -5.145 -0.009 1.00 64.94 78 LYS A O 1
ATOM 638 N N . ASN A 1 79 ? 7.303 -6.137 -1.589 1.00 60.25 79 ASN A N 1
ATOM 639 C CA . ASN A 1 79 ? 6.160 -5.231 -1.501 1.00 60.25 79 ASN A CA 1
ATOM 640 C C . ASN A 1 79 ? 5.307 -5.563 -0.258 1.00 60.25 79 ASN A C 1
ATOM 642 O O . ASN A 1 79 ? 4.244 -6.176 -0.343 1.00 60.25 79 ASN A O 1
ATOM 646 N N . ILE A 1 80 ? 5.793 -5.182 0.927 1.00 65.25 80 ILE A N 1
ATOM 647 C CA . ILE A 1 80 ? 5.112 -5.344 2.221 1.00 65.25 80 ILE A CA 1
ATOM 648 C C . ILE A 1 80 ? 4.185 -4.141 2.470 1.00 65.25 80 ILE A C 1
ATOM 650 O O . ILE A 1 80 ? 4.457 -3.273 3.296 1.00 65.25 80 ILE A O 1
ATOM 654 N N . CYS A 1 81 ? 3.087 -4.059 1.718 1.00 59.94 81 CYS A N 1
ATOM 655 C CA . CYS A 1 81 ? 2.080 -2.995 1.874 1.00 59.94 81 CYS A CA 1
ATOM 656 C C . CYS A 1 81 ? 0.875 -3.391 2.745 1.00 59.94 81 CYS A C 1
ATOM 658 O O . CYS A 1 81 ? 0.002 -2.558 2.978 1.00 59.94 81 CYS A O 1
ATOM 660 N N . ALA A 1 82 ? 0.787 -4.646 3.189 1.00 61.34 82 ALA A N 1
ATOM 661 C CA . ALA A 1 82 ? -0.353 -5.147 3.955 1.00 61.34 82 ALA A CA 1
ATOM 662 C C . ALA A 1 82 ? -0.103 -5.078 5.473 1.00 61.34 82 ALA A C 1
ATOM 664 O O . ALA A 1 82 ? 1.044 -5.139 5.918 1.00 61.34 82 ALA A O 1
ATOM 665 N N . LEU A 1 83 ? -1.181 -4.965 6.261 1.00 61.91 83 LEU A N 1
ATOM 666 C CA . LEU A 1 83 ? -1.122 -5.038 7.725 1.00 61.91 83 LEU A CA 1
ATOM 667 C C . LEU A 1 83 ? -0.474 -6.363 8.150 1.00 61.91 83 LEU A C 1
ATOM 669 O O . LEU A 1 83 ? -0.832 -7.428 7.645 1.00 61.91 83 LEU A O 1
ATOM 673 N N . SER A 1 84 ? 0.497 -6.288 9.060 1.00 57.62 84 SER A N 1
ATOM 674 C CA . SER A 1 84 ? 1.398 -7.400 9.395 1.00 57.62 84 SER A CA 1
ATOM 675 C C . SER A 1 84 ? 0.706 -8.573 10.096 1.00 57.62 84 SER A C 1
ATOM 677 O O . SER A 1 84 ? 1.222 -9.685 10.057 1.00 57.62 84 SER A O 1
ATOM 679 N N . SER A 1 85 ? -0.457 -8.331 10.703 1.00 53.03 85 SER A N 1
ATOM 680 C CA . SER A 1 85 ? -1.293 -9.316 11.401 1.00 53.03 85 SER A CA 1
ATOM 681 C C . SER A 1 85 ? -2.528 -9.766 10.617 1.00 53.03 85 SER A C 1
ATOM 683 O O . SER A 1 85 ? -3.299 -10.574 11.124 1.00 53.03 85 SER A O 1
ATOM 685 N N . ALA A 1 86 ? -2.746 -9.258 9.399 1.00 50.03 86 ALA A N 1
ATOM 686 C CA . ALA A 1 86 ? -3.890 -9.645 8.567 1.00 50.03 86 ALA A CA 1
ATOM 687 C C . ALA A 1 86 ? -3.697 -11.009 7.861 1.00 50.03 86 ALA A C 1
ATOM 689 O O . ALA A 1 86 ? -4.433 -11.327 6.924 1.00 50.03 86 ALA A O 1
ATOM 690 N N . TYR A 1 87 ? -2.71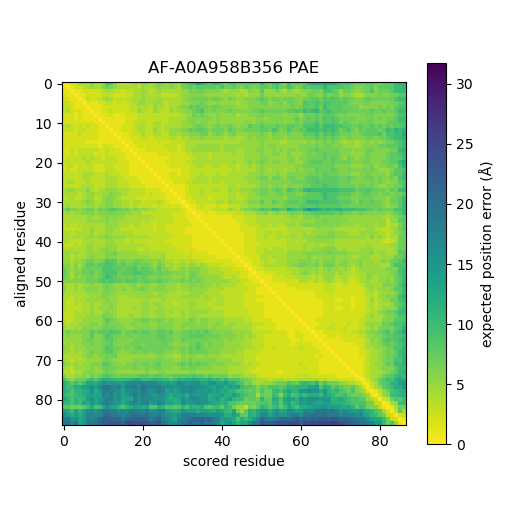5 -11.805 8.302 1.00 41.34 87 TYR A N 1
ATOM 691 C CA . TYR A 1 87 ? -2.354 -13.116 7.759 1.00 41.34 87 TYR A CA 1
ATOM 692 C C . TYR A 1 87 ? -2.333 -14.189 8.842 1.00 41.34 87 TYR A C 1
ATOM 694 O O . TYR A 1 87 ? -1.683 -13.958 9.886 1.00 41.34 87 TYR A O 1
#

Solvent-accessible surface area (backbone atoms only — not comparable to full-atom values): 5698 Å² total; per-residue (Å²): 106,98,72,81,91,53,82,82,65,33,44,100,85,68,45,63,71,76,58,66,75,56,48,52,77,69,38,69,93,68,67,65,90,46,70,66,63,46,50,52,54,52,67,77,27,60,52,86,72,62,77,63,56,58,55,53,50,34,39,77,73,66,76,42,82,72,54,73,69,55,46,51,52,64,70,72,41,88,83,74,82,59,55,64,71,81,112

Foldseek 3Di:
DVDDDDQVCADPVSDNDDDPVVCCVPPPLNPDPDDVVNVVVQVVQDDPDDPLVVVVVCVVVPNDDDDPVVVVVSVPPPPPPDRNPPD

Secondary structure (DSSP, 8-state):
----S-GGGS-TTS-----HHHHHHH-GGG----HHHHHHHHHHTPPPPPTHHHHHHHHHTTS----HHHHHHHHHS----S-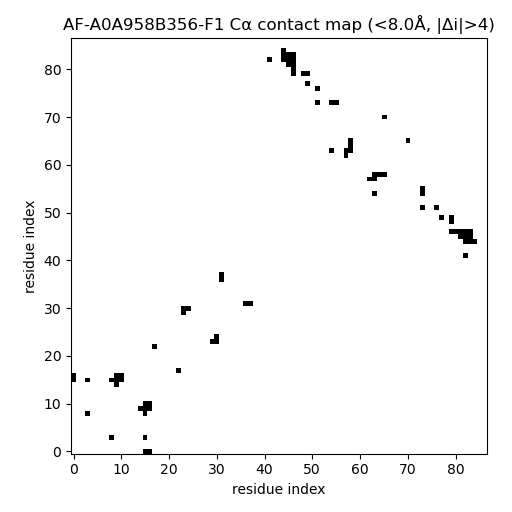TT--

Sequence (87 aa):
PGHYSRPDEANAAGA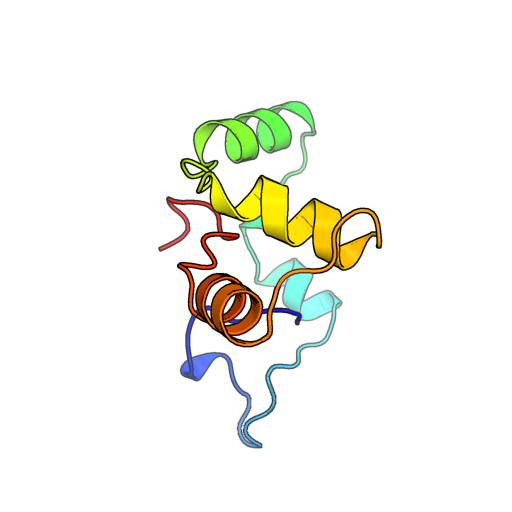FVKRMGAVWRENRDLQYNDRDVFIAYVLSHLPRLPDEYVEIKRVNIGLSRPTDKHAFELELGKNICALSSAY